Protein AF-A0AAU1T3Z2-F1 (afdb_monomer_lite)

Foldseek 3Di:
DPPCAVVSDPQEFPQADDDPVVVCVQVVADDFPPWAPKHKHADPAQDDPQWGIKIKTKDFLVSVVVRCDVVVLDDPPLPALPPPPWDWDQDFDPVVVVRTDDPRDRSRATWTWGWDWDAGPVRFIKIKIKIWDFDPVDPRGGGDRMIIMMITIGTPDDD

Secondary structure (DSSP, 8-state):
-----GGG-TTBPTT--S-HHHHHHHTT--PPTT-EEEEEEE-SS--TTSEEEEEEEEEEHHHHHHHHHHTTSS-TT---TTSSSSEEEE----GGGGT--TTPPP--SEEEEEEEEEE-TTS-EEEEEEEEEB-TT-TT-PBPSEEEEEEEEEE----

pLDDT: mean 83.16, std 12.56, range [39.84, 95.5]

Sequence (159 aa):
MDEGHSFGDARACEGSDVPLQQELDVVRLALPAGAESVHYVTHSTAAAGGVRLAVAFRSTSQAMQAYLRENKIVTEGQRNLNDGRFEVGDVGGAPSSLGLCGNVAQIQAPAVLIDKQRVGLDGQEEIVDIALQLNPADMAGSIRPTTSVLLTVTESSRS

Radius of gyration: 15.4 Å; chains: 1; bounding box: 32×49×38 Å

Structure (mmCIF, N/CA/C/O backbone):
data_AF-A0AAU1T3Z2-F1
#
_entry.id   AF-A0AAU1T3Z2-F1
#
loop_
_atom_site.group_PDB
_atom_site.id
_atom_site.type_symbol
_atom_site.label_atom_id
_atom_site.label_alt_id
_atom_site.label_comp_id
_atom_site.label_asym_id
_atom_site.label_entity_id
_atom_site.label_seq_id
_atom_site.pdbx_PDB_ins_code
_atom_site.Cartn_x
_atom_site.Cartn_y
_atom_site.Cartn_z
_atom_site.occupancy
_atom_site.B_iso_or_equiv
_atom_site.auth_seq_id
_atom_site.auth_comp_id
_atom_site.auth_asym_id
_atom_site.auth_atom_id
_atom_site.pdbx_PDB_model_num
ATOM 1 N N . MET A 1 1 ? 12.206 -30.063 -3.706 1.00 39.97 1 MET A N 1
ATOM 2 C CA . MET A 1 1 ? 11.378 -29.808 -2.517 1.00 39.97 1 MET A CA 1
ATOM 3 C C . MET A 1 1 ? 10.384 -28.772 -2.977 1.00 39.97 1 MET A C 1
ATOM 5 O O . MET A 1 1 ? 10.843 -27.726 -3.410 1.00 39.97 1 MET A O 1
ATOM 9 N N . ASP A 1 2 ? 9.098 -29.119 -3.045 1.00 43.84 2 ASP A N 1
ATOM 10 C CA . ASP A 1 2 ? 8.048 -28.114 -3.240 1.00 43.84 2 ASP A CA 1
ATOM 11 C C . ASP A 1 2 ? 8.202 -27.129 -2.088 1.00 43.84 2 ASP A C 1
ATOM 13 O O . ASP A 1 2 ? 8.081 -27.523 -0.925 1.00 43.84 2 ASP A O 1
ATOM 17 N N . GLU A 1 3 ? 8.596 -25.897 -2.390 1.00 50.00 3 GLU A N 1
ATOM 18 C CA . GLU A 1 3 ? 8.599 -24.837 -1.395 1.00 50.00 3 GLU A CA 1
ATOM 19 C C . GLU A 1 3 ? 7.146 -24.699 -0.951 1.00 50.00 3 GLU A C 1
ATOM 21 O O . GLU A 1 3 ? 6.272 -24.382 -1.756 1.00 50.00 3 GLU A O 1
ATOM 26 N N . GLY A 1 4 ? 6.876 -25.099 0.294 1.00 54.88 4 GLY A N 1
ATOM 27 C CA . GLY A 1 4 ? 5.552 -25.169 0.900 1.00 54.88 4 GLY A CA 1
ATOM 28 C C . GLY A 1 4 ? 4.955 -23.781 1.078 1.00 54.88 4 GLY A C 1
ATOM 29 O O . GLY A 1 4 ? 4.799 -23.308 2.198 1.00 54.88 4 GLY A O 1
ATOM 30 N N . HIS A 1 5 ? 4.658 -23.119 -0.033 1.00 60.16 5 HIS A N 1
ATOM 31 C CA . HIS A 1 5 ? 3.971 -21.850 -0.073 1.00 60.16 5 HIS A CA 1
ATOM 32 C C . HIS A 1 5 ? 2.563 -22.050 0.473 1.00 60.16 5 HIS A C 1
ATOM 34 O O . HIS A 1 5 ? 1.832 -22.943 0.021 1.00 60.16 5 HIS A O 1
ATOM 40 N N . SER A 1 6 ? 2.173 -21.217 1.438 1.00 72.56 6 SER A N 1
ATOM 41 C CA . SER A 1 6 ? 0.815 -21.240 1.969 1.00 72.56 6 SER A CA 1
ATOM 42 C C . SER A 1 6 ? -0.186 -21.143 0.816 1.00 72.56 6 SER A C 1
ATOM 44 O O . SER A 1 6 ? -0.043 -20.329 -0.097 1.00 72.56 6 SER A O 1
ATOM 46 N N . PHE A 1 7 ? -1.185 -22.027 0.834 1.00 83.56 7 PHE A N 1
ATOM 47 C CA . PHE A 1 7 ? -2.254 -22.095 -0.174 1.00 83.56 7 PHE A CA 1
ATOM 48 C C . PHE A 1 7 ? -1.786 -22.369 -1.618 1.00 83.56 7 PHE A C 1
ATOM 50 O O . PHE A 1 7 ? -2.572 -22.199 -2.547 1.00 83.56 7 PHE A O 1
ATOM 57 N N . GLY A 1 8 ? -0.533 -22.797 -1.829 1.00 83.38 8 GLY A N 1
ATOM 58 C CA . GLY A 1 8 ? 0.044 -22.966 -3.168 1.00 83.38 8 GLY A CA 1
ATOM 59 C C . GLY A 1 8 ? 0.302 -21.643 -3.900 1.00 83.38 8 GLY A C 1
ATOM 60 O O . GLY A 1 8 ? 0.455 -21.639 -5.121 1.00 83.38 8 GLY A O 1
ATOM 61 N N . ASP A 1 9 ? 0.335 -20.522 -3.175 1.00 89.56 9 ASP A N 1
ATOM 62 C CA . ASP A 1 9 ? 0.569 -19.189 -3.724 1.00 89.56 9 ASP A CA 1
ATOM 63 C C . ASP A 1 9 ? 1.996 -18.730 -3.417 1.00 89.56 9 ASP A C 1
ATOM 65 O O . ASP A 1 9 ? 2.309 -18.371 -2.286 1.00 89.56 9 ASP A O 1
ATOM 69 N N . ALA A 1 10 ? 2.859 -18.679 -4.435 1.00 88.69 10 ALA A N 1
ATOM 70 C CA . ALA A 1 10 ? 4.263 -18.276 -4.286 1.00 88.69 10 ALA A CA 1
ATOM 71 C C . ALA A 1 10 ? 4.461 -16.839 -3.757 1.00 88.69 10 ALA A C 1
ATOM 73 O O . ALA A 1 10 ? 5.567 -16.465 -3.370 1.00 88.69 10 ALA A O 1
ATOM 74 N N . ARG A 1 11 ? 3.400 -16.024 -3.745 1.00 93.25 11 ARG A N 1
ATOM 75 C CA . ARG A 1 11 ? 3.391 -14.668 -3.176 1.00 93.25 11 ARG A CA 1
ATOM 76 C C . ARG A 1 11 ? 3.169 -14.669 -1.660 1.00 93.25 11 ARG A C 1
ATOM 78 O O . ARG A 1 11 ? 3.456 -13.664 -1.010 1.00 93.25 11 ARG A O 1
ATOM 85 N N . ALA A 1 12 ? 2.626 -15.755 -1.109 1.00 93.81 12 ALA A N 1
ATOM 86 C CA . ALA A 1 12 ? 2.343 -15.885 0.311 1.00 93.81 12 ALA A CA 1
ATOM 87 C C . ALA A 1 12 ? 3.639 -16.090 1.095 1.00 93.81 12 ALA A C 1
ATOM 89 O O . ALA A 1 12 ? 4.441 -16.979 0.796 1.00 93.81 12 ALA A O 1
ATOM 90 N N . CYS A 1 13 ? 3.820 -15.277 2.125 1.00 92.44 13 CYS A N 1
ATOM 91 C CA . CYS A 1 13 ? 4.932 -15.390 3.046 1.00 92.44 13 CYS A CA 1
ATOM 92 C C . CYS A 1 13 ? 4.620 -16.377 4.170 1.00 92.44 13 CYS A C 1
ATOM 94 O O . CYS A 1 13 ? 3.456 -16.621 4.512 1.00 92.44 13 CYS A O 1
ATOM 96 N N . GLU A 1 14 ? 5.678 -16.961 4.733 1.00 88.44 14 GLU A N 1
ATOM 97 C CA . GLU A 1 14 ? 5.570 -17.870 5.872 1.00 88.44 14 GLU A CA 1
ATOM 98 C C . GLU A 1 14 ? 4.803 -17.198 7.021 1.00 88.44 14 GLU A C 1
ATOM 100 O O . GLU A 1 14 ? 5.024 -16.028 7.326 1.00 88.44 14 GLU A O 1
ATOM 105 N N . GLY A 1 15 ? 3.875 -17.935 7.635 1.00 86.62 15 GLY A N 1
ATOM 106 C CA . GLY A 1 15 ? 3.000 -17.414 8.690 1.00 86.62 15 GLY A CA 1
ATOM 107 C C . GLY A 1 15 ? 1.643 -16.892 8.209 1.00 86.62 15 GLY A C 1
ATOM 108 O O . GLY A 1 15 ? 0.803 -16.585 9.051 1.00 86.62 15 GLY A O 1
ATOM 109 N N . SER A 1 16 ? 1.393 -16.850 6.894 1.00 91.50 16 SER A N 1
ATOM 110 C CA . SER A 1 16 ? 0.053 -16.571 6.354 1.00 91.50 16 SER A CA 1
ATOM 111 C C . SER A 1 16 ? -0.920 -17.704 6.697 1.00 91.50 16 SER A C 1
ATOM 113 O O . SER A 1 16 ? -0.641 -18.861 6.365 1.00 91.50 16 SER A O 1
ATOM 115 N N . ASP A 1 17 ? -2.064 -17.385 7.306 1.00 91.44 17 ASP A N 1
ATOM 116 C CA . ASP A 1 17 ? -3.063 -18.368 7.769 1.00 91.44 17 ASP A CA 1
ATOM 117 C C . ASP A 1 17 ? -4.379 -18.373 6.956 1.00 91.44 17 ASP A C 1
ATOM 119 O O . ASP A 1 17 ? -5.123 -19.356 7.003 1.00 91.44 17 ASP A O 1
ATOM 123 N N . VAL A 1 18 ? -4.611 -17.350 6.121 1.00 91.50 18 VAL A N 1
ATOM 124 C CA . VAL A 1 18 ? -5.726 -17.264 5.159 1.00 91.50 18 VAL A CA 1
ATOM 125 C C . VAL A 1 18 ? -5.276 -16.749 3.783 1.00 91.50 18 VAL A C 1
ATOM 127 O O . VAL A 1 18 ? -4.298 -16.008 3.697 1.00 91.50 18 VAL A O 1
ATOM 130 N N . PRO A 1 19 ? -5.970 -17.080 2.678 1.00 93.62 19 PRO A N 1
ATOM 131 C CA . PRO A 1 19 ? -5.631 -16.562 1.350 1.00 93.62 19 PRO A CA 1
ATOM 132 C C . PRO A 1 19 ? -5.743 -15.033 1.246 1.00 93.62 19 PRO A C 1
ATOM 134 O O . PRO A 1 19 ? -6.684 -14.442 1.774 1.00 93.62 19 PRO A O 1
ATOM 137 N N . LEU A 1 20 ? -4.862 -14.397 0.460 1.00 93.69 20 LEU A N 1
ATOM 138 C CA . LEU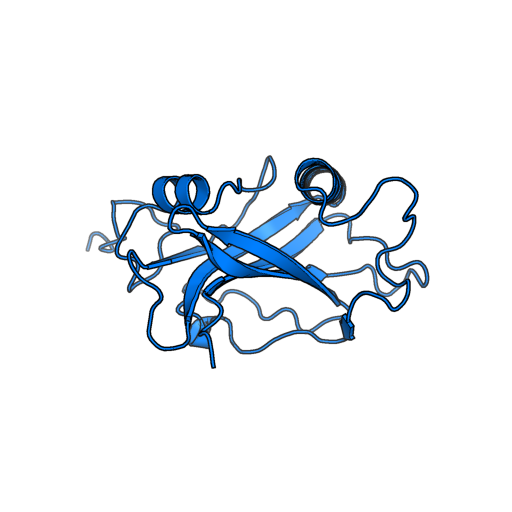 A 1 20 ? -4.865 -12.937 0.266 1.00 93.69 20 LEU A CA 1
ATOM 139 C C . LEU A 1 20 ? -6.230 -12.372 -0.144 1.00 93.69 20 LEU A C 1
ATOM 141 O O . LEU A 1 20 ? -6.665 -11.368 0.409 1.00 93.69 20 LEU A O 1
ATOM 145 N N . GLN A 1 21 ? -6.901 -13.000 -1.117 1.00 93.88 21 GLN A N 1
ATOM 146 C CA . GLN A 1 21 ? -8.177 -12.486 -1.622 1.00 93.88 21 GLN A CA 1
ATOM 147 C C . GLN A 1 21 ? -9.255 -12.481 -0.538 1.00 93.88 21 GLN A C 1
ATOM 149 O O . GLN A 1 21 ? -10.002 -11.515 -0.440 1.00 93.88 21 GLN A O 1
ATOM 154 N N . GLN A 1 22 ? -9.298 -13.527 0.292 1.00 92.12 22 GLN A N 1
ATOM 155 C CA . GLN A 1 22 ? -10.247 -13.599 1.396 1.00 92.12 22 GLN A CA 1
ATOM 156 C C . GLN A 1 22 ? -10.061 -12.403 2.327 1.00 92.12 22 GLN A C 1
ATOM 158 O O . GLN A 1 22 ? -11.047 -11.787 2.723 1.00 92.12 22 GLN A O 1
ATOM 163 N N . GLU A 1 23 ? -8.811 -12.044 2.632 1.00 91.12 23 GLU A N 1
ATOM 164 C CA . GLU A 1 23 ? -8.579 -10.955 3.567 1.00 91.12 23 GLU A CA 1
ATOM 165 C C . GLU A 1 23 ? -8.766 -9.572 2.960 1.00 91.12 23 GLU A C 1
ATOM 167 O O . GLU A 1 23 ? -9.346 -8.697 3.596 1.00 91.12 23 GLU A O 1
ATOM 172 N N . LEU A 1 24 ? -8.399 -9.393 1.692 1.00 91.81 24 LEU A N 1
ATOM 173 C CA . LEU A 1 24 ? -8.754 -8.200 0.926 1.00 91.81 24 LEU A CA 1
ATOM 174 C C . LEU A 1 24 ? -10.275 -7.976 0.877 1.00 91.81 24 LEU A C 1
ATOM 176 O O . LEU A 1 24 ? -10.721 -6.839 1.036 1.00 91.81 24 LEU A O 1
ATOM 180 N N . ASP A 1 25 ? -11.074 -9.037 0.736 1.00 90.25 25 ASP A N 1
ATOM 181 C CA . ASP A 1 25 ? -12.538 -8.948 0.748 1.00 90.25 25 ASP A CA 1
ATOM 182 C C . ASP A 1 25 ? -13.072 -8.517 2.126 1.00 90.25 25 ASP A C 1
ATOM 184 O O . ASP A 1 25 ? -13.931 -7.630 2.210 1.00 90.25 25 ASP A O 1
ATOM 188 N N . VAL A 1 26 ? -12.538 -9.087 3.215 1.00 86.44 26 VAL A N 1
ATOM 189 C CA . VAL A 1 26 ? -12.886 -8.702 4.597 1.00 86.44 26 VAL A CA 1
ATOM 190 C C . VAL A 1 26 ? -12.551 -7.239 4.839 1.00 86.44 26 VAL A C 1
ATOM 192 O O . VAL A 1 26 ? -13.415 -6.442 5.226 1.00 86.44 26 VAL A O 1
ATOM 195 N N . VAL A 1 27 ? -11.319 -6.854 4.510 1.00 85.12 27 VAL A N 1
ATOM 196 C CA . VAL A 1 27 ? -10.876 -5.473 4.599 1.00 85.12 27 VAL A CA 1
ATOM 197 C C . VAL A 1 27 ? -11.328 -4.662 3.392 1.00 85.12 27 VAL A C 1
ATOM 199 O O . VAL A 1 27 ? -10.797 -3.589 3.195 1.00 85.12 27 VAL A O 1
ATOM 202 N N . ARG A 1 28 ? -12.342 -5.053 2.607 1.00 88.56 28 ARG A N 1
ATOM 203 C CA . ARG A 1 28 ? -12.930 -4.266 1.494 1.00 88.56 28 ARG A CA 1
ATOM 204 C C . ARG A 1 28 ? -11.911 -3.444 0.686 1.00 88.56 28 ARG A C 1
ATOM 206 O O . ARG A 1 28 ? -12.135 -2.261 0.424 1.00 88.56 28 ARG A O 1
ATOM 213 N N . LEU A 1 29 ? -10.768 -4.041 0.384 1.00 89.38 29 LEU A N 1
ATOM 214 C CA . LEU A 1 29 ? -9.687 -3.460 -0.399 1.00 89.38 29 LEU A CA 1
ATOM 215 C C . LEU A 1 29 ? -9.404 -4.396 -1.569 1.00 89.38 29 LEU A C 1
ATOM 217 O O . LEU A 1 29 ? -9.772 -5.563 -1.571 1.00 89.38 29 LEU A O 1
ATOM 221 N N . ALA A 1 30 ? -8.740 -3.869 -2.582 1.00 93.12 30 ALA A N 1
ATOM 222 C CA . ALA A 1 30 ? -8.227 -4.656 -3.690 1.00 93.12 30 ALA A CA 1
ATOM 223 C C . ALA A 1 30 ? -6.751 -4.322 -3.875 1.00 93.12 30 ALA A C 1
ATOM 225 O O . ALA A 1 30 ? -6.285 -3.282 -3.415 1.00 93.12 30 ALA A O 1
ATOM 226 N N . LEU A 1 31 ? -6.008 -5.167 -4.584 1.00 94.00 31 LEU A N 1
ATOM 227 C CA . LEU A 1 31 ? -4.728 -4.705 -5.105 1.00 94.00 31 LEU A CA 1
ATOM 228 C C . LEU A 1 31 ? -4.963 -3.758 -6.289 1.00 94.00 31 LEU A C 1
ATOM 230 O O . LEU A 1 31 ? -5.897 -3.968 -7.068 1.00 94.00 31 LEU A O 1
ATOM 234 N N . PRO A 1 32 ? -4.109 -2.739 -6.468 1.00 93.50 32 PRO A N 1
ATOM 235 C CA . PRO A 1 32 ? -4.113 -1.922 -7.673 1.00 93.50 32 PRO A CA 1
ATOM 236 C C . PRO A 1 32 ? -3.971 -2.793 -8.924 1.00 93.50 32 PRO A C 1
ATOM 238 O O . PRO A 1 32 ? -3.235 -3.785 -8.930 1.00 93.50 32 PRO A O 1
ATOM 241 N N . ALA A 1 33 ? -4.644 -2.402 -10.006 1.00 91.06 33 ALA A N 1
ATOM 242 C CA . ALA A 1 33 ? -4.553 -3.116 -11.273 1.00 91.06 33 ALA A CA 1
ATOM 243 C C . ALA A 1 33 ? -3.093 -3.207 -11.752 1.00 91.06 33 ALA A C 1
ATOM 245 O O . ALA A 1 33 ? -2.393 -2.197 -11.838 1.00 91.06 33 ALA A O 1
ATOM 246 N N . GLY A 1 34 ? -2.645 -4.424 -12.075 1.00 92.50 34 GLY A N 1
ATOM 247 C CA . GLY A 1 34 ? -1.275 -4.671 -12.526 1.00 92.50 34 GLY A CA 1
ATOM 248 C C . GLY A 1 34 ? -0.219 -4.616 -11.418 1.00 92.50 34 GLY A C 1
ATOM 249 O O . GLY A 1 34 ? 0.937 -4.346 -11.722 1.00 92.50 34 GLY A O 1
ATOM 250 N N . ALA A 1 35 ? -0.589 -4.840 -10.151 1.00 94.69 35 ALA A N 1
ATOM 251 C CA . ALA A 1 35 ? 0.386 -5.006 -9.076 1.00 94.69 35 ALA A CA 1
ATOM 252 C C . ALA A 1 35 ? 1.348 -6.175 -9.372 1.00 94.69 35 ALA A C 1
ATOM 254 O O . ALA A 1 35 ? 0.928 -7.303 -9.637 1.00 94.69 35 ALA A O 1
ATOM 255 N N . GLU A 1 36 ? 2.646 -5.895 -9.302 1.00 94.62 36 GLU A N 1
ATOM 256 C CA . GLU A 1 36 ? 3.740 -6.834 -9.563 1.00 94.62 36 GLU A CA 1
ATOM 257 C C . GLU A 1 36 ? 4.535 -7.111 -8.287 1.00 94.62 36 GLU A C 1
ATOM 259 O O . GLU A 1 36 ? 4.454 -6.351 -7.322 1.00 94.62 36 GLU A O 1
ATOM 264 N N . SER A 1 37 ? 5.358 -8.168 -8.299 1.00 93.19 37 SER A N 1
ATOM 265 C CA . SER A 1 37 ? 6.263 -8.504 -7.183 1.00 93.19 37 SER A CA 1
ATOM 266 C C . SER A 1 37 ? 5.542 -8.511 -5.832 1.00 93.19 37 SER A C 1
ATOM 268 O O . SER A 1 37 ? 6.025 -7.947 -4.854 1.00 93.19 37 SER A O 1
ATOM 270 N N . VAL A 1 38 ? 4.336 -9.081 -5.821 1.00 94.62 38 VAL A N 1
ATOM 271 C CA . VAL A 1 38 ? 3.467 -9.097 -4.649 1.00 94.62 38 VAL A CA 1
ATOM 272 C C . VAL A 1 38 ? 4.013 -10.106 -3.646 1.00 94.62 38 VAL A C 1
ATOM 274 O O . VAL A 1 38 ? 4.174 -11.277 -3.980 1.00 94.62 38 VAL A O 1
ATOM 277 N N . HIS A 1 39 ? 4.232 -9.645 -2.423 1.00 95.50 39 HIS A N 1
ATOM 278 C CA . HIS A 1 39 ? 4.520 -10.464 -1.254 1.00 95.50 39 HIS A CA 1
ATOM 279 C C . HIS A 1 39 ? 3.547 -10.074 -0.154 1.00 95.50 39 HIS A C 1
ATOM 281 O O . HIS A 1 39 ? 3.363 -8.882 0.102 1.00 95.50 39 HIS A O 1
ATOM 287 N N . TYR A 1 40 ? 2.914 -11.055 0.479 1.00 95.00 40 TYR A N 1
ATOM 288 C CA . TYR A 1 40 ? 1.927 -10.779 1.514 1.00 95.00 40 TYR A CA 1
ATOM 289 C C . TYR A 1 40 ? 2.036 -11.717 2.698 1.00 95.00 40 TYR A C 1
ATOM 291 O O . TYR A 1 40 ? 2.484 -12.854 2.577 1.00 95.00 40 TYR A O 1
ATOM 299 N N . VAL A 1 41 ? 1.535 -11.228 3.820 1.00 93.62 41 VAL A N 1
ATOM 300 C CA . VAL A 1 41 ? 1.208 -12.021 4.996 1.00 93.62 41 VAL A CA 1
ATOM 301 C C . VAL A 1 41 ? -0.166 -11.602 5.504 1.00 93.62 41 VAL A C 1
ATOM 303 O O . VAL A 1 41 ? -0.536 -10.424 5.462 1.00 93.62 41 VAL A O 1
ATOM 306 N N . THR A 1 42 ? -0.947 -12.594 5.902 1.00 93.69 42 THR A N 1
ATOM 307 C CA . THR A 1 42 ? -2.358 -12.479 6.275 1.00 93.69 42 THR A CA 1
ATOM 308 C C . THR A 1 42 ? -2.622 -13.254 7.550 1.00 93.69 42 THR A C 1
ATOM 310 O O . THR A 1 42 ? -2.070 -14.341 7.743 1.00 93.69 42 THR A O 1
ATOM 313 N N . HIS A 1 43 ? -3.488 -12.693 8.390 1.00 89.62 43 HIS A N 1
ATOM 314 C CA . HIS A 1 43 ? -3.861 -13.267 9.673 1.00 89.62 43 HIS A CA 1
ATOM 315 C C . HIS A 1 43 ? -5.382 -13.237 9.862 1.00 89.62 43 HIS A C 1
ATOM 317 O O . HIS A 1 43 ? -5.991 -12.175 9.839 1.00 89.62 43 HIS A O 1
ATOM 323 N N . SER A 1 44 ? -5.989 -14.401 10.093 1.00 81.94 44 SER A N 1
ATOM 324 C CA . SER A 1 44 ? -7.429 -14.606 10.319 1.00 81.94 44 SER A CA 1
ATOM 325 C C . SER A 1 44 ? -7.991 -13.781 11.480 1.00 81.94 44 SER A C 1
ATOM 327 O O . SER A 1 44 ? -9.165 -13.407 11.486 1.00 81.94 44 SER A O 1
ATOM 329 N N . THR A 1 45 ? -7.132 -13.496 12.453 1.00 73.88 45 THR A N 1
ATOM 330 C CA . THR A 1 45 ? -7.306 -12.543 13.550 1.00 73.88 45 THR A CA 1
ATOM 331 C C . THR A 1 45 ? -6.048 -11.694 13.614 1.00 73.88 45 THR A C 1
ATOM 333 O O . THR A 1 45 ? -4.977 -12.249 13.362 1.00 73.88 45 THR A O 1
ATOM 336 N N . ALA A 1 46 ? -6.130 -10.414 13.995 1.00 69.75 46 ALA A N 1
ATOM 337 C CA . ALA A 1 46 ? -4.940 -9.573 14.123 1.00 69.75 46 ALA A CA 1
ATOM 338 C C . ALA A 1 46 ? -3.802 -10.304 14.858 1.00 69.75 46 ALA A C 1
ATOM 340 O O . ALA A 1 46 ? -3.962 -10.771 15.991 1.00 69.75 46 ALA A O 1
ATOM 341 N N . ALA A 1 47 ? -2.659 -10.445 14.184 1.00 63.50 47 ALA A N 1
ATOM 342 C CA . ALA A 1 47 ? -1.505 -11.124 14.751 1.00 63.50 47 ALA A CA 1
ATOM 343 C C . ALA A 1 47 ? -0.899 -10.313 15.900 1.00 63.50 47 ALA A C 1
ATOM 345 O O . ALA A 1 47 ? -1.290 -9.178 16.186 1.00 63.50 47 ALA A O 1
ATOM 346 N N . ALA A 1 48 ? 0.097 -10.899 16.567 1.00 51.78 48 ALA A N 1
ATOM 347 C CA . ALA A 1 48 ? 0.872 -10.205 17.586 1.00 51.78 48 ALA A CA 1
ATOM 348 C C . ALA A 1 48 ? 1.428 -8.881 17.018 1.00 51.78 48 ALA A C 1
ATOM 350 O O . ALA A 1 48 ? 2.285 -8.890 16.141 1.00 51.78 48 ALA A O 1
ATOM 351 N N . GLY A 1 49 ? 0.913 -7.750 17.512 1.00 61.75 49 GLY A N 1
ATOM 352 C CA . GLY A 1 49 ? 1.220 -6.407 17.001 1.00 61.75 49 GLY A CA 1
ATOM 353 C C . GLY A 1 49 ? 0.049 -5.684 16.323 1.00 61.75 49 GLY A C 1
ATOM 354 O O . GLY A 1 49 ? 0.208 -4.528 15.953 1.00 61.75 49 GLY A O 1
ATOM 355 N N . GLY A 1 50 ? -1.117 -6.326 16.182 1.00 80.44 50 GLY A N 1
ATOM 356 C CA . GLY A 1 50 ? -2.332 -5.720 15.623 1.00 80.44 50 GLY A CA 1
ATOM 357 C C . GLY A 1 50 ? -2.445 -5.823 14.100 1.00 80.44 50 GLY A C 1
ATOM 358 O O . GLY A 1 50 ? -3.493 -5.503 13.549 1.00 80.44 50 GLY A O 1
ATOM 359 N N . VAL A 1 51 ? -1.394 -6.277 13.408 1.00 86.62 51 VAL A N 1
ATOM 360 C CA . VAL A 1 51 ? -1.370 -6.379 11.943 1.00 86.62 51 VAL A CA 1
ATOM 361 C C . VAL A 1 51 ? -2.206 -7.570 11.489 1.00 86.62 51 VAL A C 1
ATOM 363 O O . VAL A 1 51 ? -1.972 -8.712 11.884 1.00 86.62 51 VAL A O 1
ATOM 366 N N . ARG A 1 52 ? -3.182 -7.287 10.636 1.00 89.69 52 ARG A N 1
ATOM 367 C CA . ARG A 1 52 ? -4.106 -8.257 10.044 1.00 89.69 52 ARG A CA 1
ATOM 368 C C . ARG A 1 52 ? -3.702 -8.623 8.615 1.00 89.69 52 ARG A C 1
ATOM 370 O O . ARG A 1 52 ? -3.780 -9.777 8.200 1.00 89.69 52 ARG A O 1
ATOM 377 N N . LEU A 1 53 ? -3.210 -7.632 7.878 1.00 93.38 53 LEU A N 1
ATOM 378 C CA . LEU A 1 53 ? -2.743 -7.764 6.505 1.00 93.38 53 LEU A CA 1
ATOM 379 C C . LEU A 1 53 ? -1.510 -6.882 6.318 1.00 93.38 53 LEU A C 1
ATOM 381 O O . LEU A 1 53 ? -1.560 -5.695 6.629 1.00 93.38 53 LEU A O 1
ATOM 385 N N . ALA A 1 54 ? -0.443 -7.427 5.741 1.00 94.38 54 ALA A N 1
ATOM 386 C CA . ALA A 1 54 ? 0.619 -6.624 5.148 1.00 94.38 54 ALA A CA 1
ATOM 387 C C . ALA A 1 54 ? 0.898 -7.121 3.730 1.00 94.38 54 ALA A C 1
ATOM 389 O O . ALA A 1 54 ? 1.038 -8.322 3.494 1.00 94.38 54 ALA A O 1
ATOM 390 N N . VAL A 1 55 ? 0.979 -6.193 2.778 1.00 95.38 55 VAL A N 1
ATOM 391 C CA . VAL A 1 55 ? 1.285 -6.486 1.377 1.00 95.38 55 VAL A CA 1
ATOM 392 C C . VAL A 1 55 ? 2.318 -5.501 0.863 1.00 95.38 55 VAL A C 1
ATOM 394 O O . VAL A 1 55 ? 2.098 -4.291 0.873 1.00 95.38 55 VAL A O 1
ATOM 397 N N . ALA A 1 56 ? 3.419 -6.029 0.342 1.00 95.19 56 ALA A N 1
ATOM 398 C CA . ALA A 1 56 ? 4.368 -5.266 -0.448 1.00 95.19 56 ALA A CA 1
ATOM 399 C C . ALA A 1 56 ? 4.216 -5.605 -1.928 1.00 95.19 56 ALA A C 1
ATOM 401 O O . ALA A 1 56 ? 4.081 -6.772 -2.295 1.00 95.19 56 ALA A O 1
ATOM 402 N N . PHE A 1 57 ? 4.233 -4.587 -2.781 1.00 95.31 57 PHE A N 1
ATOM 403 C CA . PHE A 1 57 ? 4.111 -4.763 -4.225 1.00 95.31 57 PHE A CA 1
ATOM 404 C C . PHE A 1 57 ? 4.710 -3.579 -4.990 1.00 95.31 57 PHE A C 1
ATOM 406 O O . PHE A 1 57 ? 4.982 -2.511 -4.436 1.00 95.31 57 PHE A O 1
ATOM 413 N N . ARG A 1 58 ? 4.905 -3.759 -6.297 1.00 94.75 58 ARG A N 1
ATOM 414 C CA . ARG A 1 58 ? 5.241 -2.688 -7.241 1.00 94.75 58 ARG A CA 1
ATOM 415 C C . ARG A 1 58 ? 4.025 -2.327 -8.074 1.00 94.75 58 ARG A C 1
ATOM 417 O O . ARG A 1 58 ? 3.244 -3.195 -8.451 1.00 94.75 58 ARG A O 1
ATOM 424 N N . SER A 1 59 ? 3.873 -1.042 -8.373 1.00 95.25 59 SER A N 1
ATOM 425 C CA . SER A 1 59 ? 2.762 -0.544 -9.185 1.00 95.25 59 SER A CA 1
ATOM 426 C C . SER A 1 59 ? 3.169 0.678 -10.006 1.00 95.25 59 SER A C 1
ATOM 428 O O . SER A 1 59 ? 4.199 1.309 -9.753 1.00 95.25 59 SER A O 1
ATOM 430 N N . THR A 1 60 ? 2.363 1.014 -11.011 1.00 94.06 60 THR A N 1
ATOM 431 C CA . THR A 1 60 ? 2.549 2.231 -11.812 1.00 94.06 60 THR A CA 1
ATOM 432 C C . THR A 1 60 ? 1.924 3.439 -11.119 1.00 94.06 60 THR A C 1
ATOM 434 O O . THR A 1 60 ? 0.956 3.305 -10.365 1.00 94.06 60 THR A O 1
ATOM 437 N N . SER A 1 61 ? 2.422 4.646 -11.404 1.00 90.81 61 SER A N 1
ATOM 438 C CA . SER A 1 61 ? 1.814 5.879 -10.877 1.00 90.81 61 SER A CA 1
ATOM 439 C C . SER A 1 61 ? 0.331 5.997 -11.242 1.00 90.81 61 SER A C 1
ATOM 441 O O . SER A 1 61 ? -0.478 6.367 -10.395 1.00 90.81 61 SER A O 1
ATOM 443 N N . GLN A 1 62 ? -0.043 5.637 -12.474 1.00 91.19 62 GLN A N 1
ATOM 444 C CA . GLN A 1 62 ? -1.428 5.681 -12.945 1.00 91.19 62 GLN A CA 1
ATOM 445 C C . GLN A 1 62 ? -2.331 4.727 -12.152 1.00 91.19 62 GLN A C 1
ATOM 447 O O . GLN A 1 62 ? -3.391 5.146 -11.683 1.00 91.19 62 GLN A O 1
ATOM 452 N N . ALA A 1 63 ? -1.910 3.470 -11.978 1.00 94.06 63 ALA A N 1
ATOM 453 C CA . ALA A 1 63 ? -2.679 2.476 -11.234 1.00 94.06 63 ALA A CA 1
ATOM 454 C C . ALA A 1 63 ? -2.808 2.861 -9.753 1.00 94.06 63 ALA A C 1
ATOM 456 O O . ALA A 1 63 ? -3.897 2.771 -9.190 1.00 94.06 63 ALA A O 1
ATOM 457 N N . MET A 1 64 ? -1.738 3.383 -9.141 1.00 92.50 64 MET A N 1
ATOM 458 C CA . MET A 1 64 ? -1.803 3.874 -7.762 1.00 92.50 64 MET A CA 1
ATOM 459 C C . MET A 1 64 ? -2.709 5.089 -7.603 1.00 92.50 64 MET A C 1
ATOM 461 O O . MET A 1 64 ? -3.489 5.145 -6.659 1.00 92.50 64 MET A O 1
ATOM 465 N N . GLN A 1 65 ? -2.671 6.052 -8.523 1.00 89.62 65 GLN A N 1
ATOM 466 C CA . GLN A 1 65 ? -3.575 7.202 -8.464 1.00 89.62 65 GLN A CA 1
ATOM 467 C C . GLN A 1 65 ? -5.045 6.808 -8.638 1.00 89.62 65 GLN A C 1
ATOM 469 O O . GLN A 1 65 ? -5.920 7.450 -8.056 1.00 89.62 65 GLN A O 1
ATOM 474 N N . ALA A 1 66 ? -5.343 5.805 -9.468 1.00 90.38 66 ALA A N 1
ATOM 475 C CA . ALA A 1 66 ? -6.693 5.255 -9.575 1.00 90.38 66 ALA A CA 1
ATOM 476 C C . ALA A 1 66 ? -7.106 4.596 -8.251 1.00 90.38 66 ALA A C 1
ATOM 478 O O . ALA A 1 66 ? -8.102 5.005 -7.658 1.00 90.38 66 ALA A O 1
ATOM 479 N N . TYR A 1 67 ? -6.262 3.706 -7.725 1.00 92.31 67 TYR A N 1
ATOM 480 C CA . TYR A 1 67 ? -6.485 3.010 -6.459 1.00 92.31 67 TYR A CA 1
ATOM 481 C C . TYR A 1 67 ? -6.755 3.963 -5.285 1.00 92.31 67 TYR A C 1
ATOM 483 O O . TYR A 1 67 ? -7.731 3.791 -4.553 1.00 92.31 67 TYR A O 1
ATOM 491 N N . LEU A 1 68 ? -5.929 5.001 -5.119 1.00 89.00 68 LEU A N 1
ATOM 492 C CA . LEU A 1 68 ? -6.084 5.988 -4.046 1.00 89.00 68 LEU A CA 1
ATO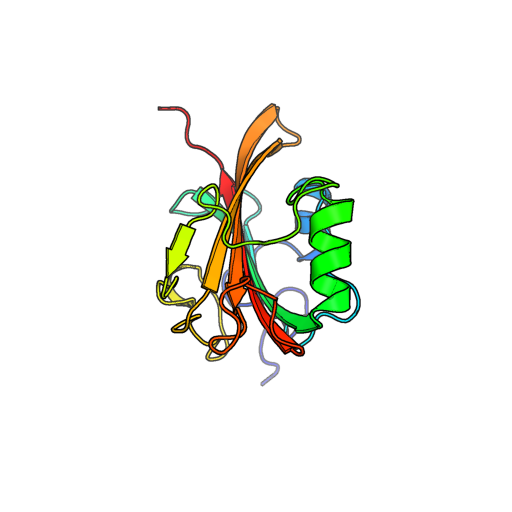M 493 C C . LEU A 1 68 ? -7.413 6.755 -4.143 1.00 89.00 68 LEU A C 1
ATOM 495 O O . LEU A 1 68 ? -8.034 7.037 -3.117 1.00 89.00 68 LEU A O 1
ATOM 499 N N . ARG A 1 69 ? -7.865 7.077 -5.362 1.00 86.81 69 ARG A N 1
ATOM 500 C CA . ARG A 1 69 ? -9.132 7.786 -5.603 1.00 86.81 69 ARG A CA 1
ATOM 501 C C . ARG A 1 69 ? -10.345 6.889 -5.396 1.00 86.81 69 ARG A C 1
ATOM 503 O O . ARG A 1 69 ? -11.271 7.281 -4.692 1.00 86.81 69 ARG A O 1
ATOM 510 N N . GLU A 1 70 ? -10.329 5.686 -5.962 1.00 89.00 70 GLU A N 1
ATOM 511 C CA . GLU A 1 70 ? -11.406 4.693 -5.828 1.00 89.00 70 GLU A CA 1
ATOM 512 C C . GLU A 1 70 ? -11.665 4.351 -4.360 1.00 89.00 70 GLU A C 1
ATOM 514 O O . GLU A 1 70 ? -12.810 4.272 -3.915 1.00 89.00 70 GLU A O 1
ATOM 519 N N . ASN A 1 71 ? -10.591 4.260 -3.577 1.00 86.56 71 ASN A N 1
ATOM 520 C CA . ASN A 1 71 ? -10.668 4.003 -2.148 1.00 86.56 71 ASN A CA 1
ATOM 521 C C . ASN A 1 71 ? -10.855 5.273 -1.311 1.00 86.56 71 ASN A C 1
ATOM 523 O O .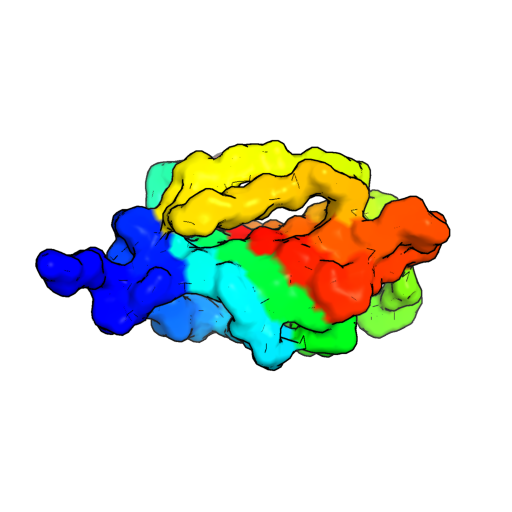 ASN A 1 71 ? -10.842 5.179 -0.086 1.00 86.56 71 ASN A O 1
ATOM 527 N N . LYS A 1 72 ? -11.049 6.454 -1.912 1.00 84.06 72 LYS A N 1
ATOM 528 C CA . LYS A 1 72 ? -11.228 7.738 -1.204 1.00 84.06 72 LYS A CA 1
ATOM 529 C C . LYS A 1 72 ? -10.129 8.016 -0.167 1.00 84.06 72 LYS A C 1
ATOM 531 O O . LYS A 1 72 ? -10.398 8.599 0.879 1.00 84.06 72 LYS A O 1
ATOM 536 N N . ILE A 1 73 ? -8.916 7.541 -0.437 1.00 81.12 73 ILE A N 1
ATOM 537 C CA . ILE A 1 73 ? -7.730 7.772 0.394 1.00 81.12 73 ILE A CA 1
ATOM 538 C C . ILE A 1 73 ? -7.216 9.194 0.140 1.00 81.12 73 ILE A C 1
ATOM 540 O O . ILE A 1 73 ? -6.923 9.941 1.066 1.00 81.12 73 ILE A O 1
ATOM 544 N N . VAL A 1 74 ? -7.203 9.597 -1.131 1.00 76.25 74 VAL A N 1
ATOM 545 C CA . VAL A 1 74 ? -6.927 10.968 -1.571 1.00 76.25 74 VAL A CA 1
ATOM 546 C C . VAL A 1 74 ? -8.220 11.516 -2.168 1.00 76.25 74 VAL A C 1
ATOM 548 O O . VAL A 1 74 ? -8.822 10.870 -3.029 1.00 76.25 74 VAL A O 1
ATOM 551 N N . THR A 1 75 ? -8.692 12.679 -1.707 1.00 59.12 75 THR A N 1
ATOM 552 C CA . THR A 1 75 ? -9.958 13.242 -2.208 1.00 59.12 75 THR A CA 1
ATOM 553 C C . THR A 1 75 ? -9.772 13.951 -3.546 1.00 59.12 75 THR A C 1
ATOM 555 O O . THR A 1 75 ? -8.708 14.494 -3.848 1.00 59.12 75 THR A O 1
ATOM 558 N N . GLU A 1 76 ? -10.832 14.003 -4.352 1.00 52.84 76 GLU A N 1
ATOM 559 C CA . GLU A 1 76 ? -10.860 14.860 -5.537 1.00 52.84 76 GLU A CA 1
ATOM 560 C C . GLU A 1 76 ? -10.552 16.315 -5.143 1.00 52.84 76 GLU A C 1
ATOM 562 O O . GLU A 1 76 ? -11.030 16.818 -4.126 1.00 52.84 76 GLU A O 1
ATOM 567 N N . GLY A 1 77 ? -9.690 16.978 -5.918 1.00 53.34 77 GLY A N 1
ATOM 568 C CA . GLY A 1 77 ? -9.211 18.336 -5.635 1.00 53.34 77 GLY A CA 1
ATOM 569 C C . GLY A 1 77 ? -7.878 18.408 -4.884 1.00 53.34 77 GLY A C 1
ATOM 570 O O . GLY A 1 77 ? -7.234 19.457 -4.927 1.00 53.34 77 GLY A O 1
ATOM 571 N N . GLN A 1 78 ? -7.406 17.312 -4.280 1.00 61.69 78 GLN A N 1
ATOM 572 C CA . GLN A 1 78 ? -6.030 17.231 -3.786 1.00 61.69 78 GLN A CA 1
ATOM 573 C C . GLN A 1 78 ? -5.112 16.965 -4.974 1.00 61.69 78 GLN A C 1
ATOM 575 O O . GLN A 1 78 ? -5.240 15.951 -5.659 1.00 61.69 78 GLN A O 1
ATOM 580 N N . ARG A 1 79 ? -4.229 17.917 -5.272 1.00 55.97 79 ARG A N 1
ATOM 581 C CA . ARG A 1 79 ? -3.316 17.793 -6.415 1.00 55.97 79 ARG A CA 1
ATOM 582 C C . ARG A 1 79 ? -2.017 17.086 -6.044 1.00 55.97 79 ARG A C 1
ATOM 584 O O . ARG A 1 79 ? -1.401 16.500 -6.927 1.00 55.97 79 ARG A O 1
ATOM 591 N N . ASN A 1 80 ? -1.637 17.118 -4.765 1.00 66.50 80 ASN A N 1
ATOM 592 C CA . ASN A 1 80 ? -0.302 16.746 -4.325 1.00 66.50 80 ASN A CA 1
ATOM 593 C C . ASN A 1 80 ? -0.344 15.898 -3.047 1.00 66.50 80 ASN A C 1
ATOM 595 O O . ASN A 1 80 ? -1.029 16.252 -2.094 1.00 66.50 80 ASN A O 1
ATOM 599 N N . LEU A 1 81 ? 0.448 14.827 -3.002 1.00 76.62 81 LEU A N 1
ATOM 600 C CA . LEU A 1 81 ? 0.604 13.966 -1.819 1.00 76.62 81 LEU A CA 1
ATOM 601 C C . LEU A 1 81 ? 1.524 14.576 -0.744 1.00 76.62 81 LEU A C 1
ATOM 603 O O . LEU A 1 81 ? 1.827 13.934 0.251 1.00 76.62 81 LEU A O 1
ATOM 607 N N . ASN A 1 82 ? 2.002 15.803 -0.942 1.00 70.00 82 ASN A N 1
ATOM 608 C CA . ASN A 1 82 ? 2.948 16.485 -0.060 1.00 70.00 82 ASN A CA 1
ATOM 609 C C . ASN A 1 82 ? 2.306 17.613 0.765 1.00 70.00 82 ASN A C 1
ATOM 611 O O . ASN A 1 82 ? 3.015 18.435 1.339 1.00 70.00 82 ASN A O 1
ATOM 615 N N . ASP A 1 83 ? 0.980 17.718 0.780 1.00 66.38 83 ASP A N 1
ATOM 616 C CA . ASP A 1 83 ? 0.264 18.884 1.309 1.00 66.38 83 ASP A CA 1
ATOM 617 C C . ASP A 1 83 ? 0.158 18.928 2.846 1.00 66.38 83 ASP A C 1
ATOM 619 O O . ASP A 1 83 ? -0.732 19.564 3.409 1.00 66.38 83 ASP A O 1
ATOM 623 N N . GLY A 1 84 ? 1.107 18.289 3.535 1.00 66.94 84 GLY A N 1
ATOM 624 C CA . GLY A 1 84 ? 1.294 18.337 4.986 1.00 66.94 84 GLY A CA 1
ATOM 625 C C . GLY A 1 84 ? 0.296 17.510 5.796 1.00 66.94 84 GLY A C 1
ATOM 626 O O . GLY A 1 84 ? 0.552 17.260 6.968 1.00 66.94 84 GLY A O 1
ATOM 627 N N . ARG A 1 85 ? -0.812 17.051 5.197 1.00 75.94 85 ARG A N 1
ATOM 628 C CA . ARG A 1 85 ? -1.731 16.094 5.839 1.00 75.94 85 ARG A CA 1
ATOM 629 C C . ARG A 1 85 ? -1.173 14.666 5.867 1.00 75.94 85 ARG 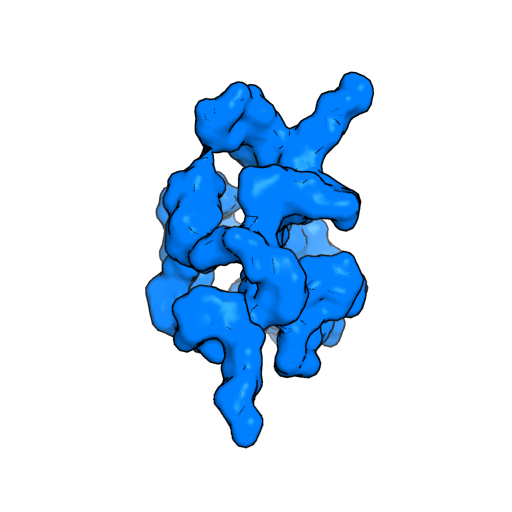A C 1
ATOM 631 O O . ARG A 1 85 ? -1.714 13.823 6.570 1.00 75.94 85 ARG A O 1
ATOM 638 N N . PHE A 1 86 ? -0.170 14.408 5.032 1.00 80.88 86 PHE A N 1
ATOM 639 C CA . PHE A 1 86 ? 0.488 13.122 4.879 1.00 80.88 86 PHE A CA 1
ATOM 640 C C . PHE A 1 86 ? 1.915 13.228 5.398 1.00 80.88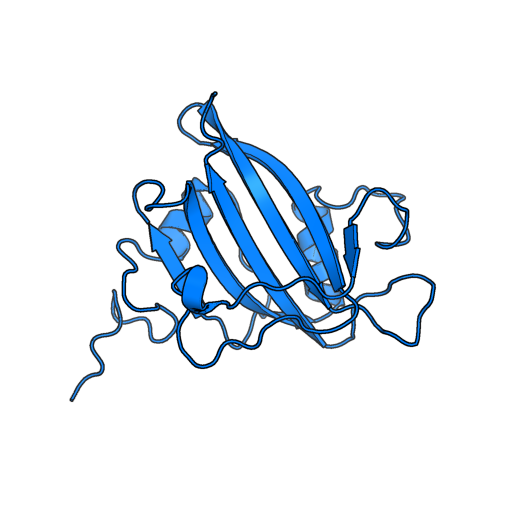 86 PHE A C 1
ATOM 642 O O . PHE A 1 86 ? 2.587 14.243 5.174 1.00 80.88 86 PHE A O 1
ATOM 649 N N . GLU A 1 87 ? 2.386 12.183 6.065 1.00 81.56 87 GLU A N 1
ATOM 650 C CA . GLU A 1 87 ? 3.757 12.151 6.553 1.00 81.56 87 GLU A CA 1
ATOM 651 C C . GLU A 1 87 ? 4.701 11.858 5.387 1.00 81.56 87 GLU A C 1
ATOM 653 O O . GLU A 1 87 ? 4.488 10.925 4.611 1.00 81.56 87 GLU A O 1
ATOM 658 N N . VAL A 1 88 ? 5.739 12.682 5.239 1.00 83.69 88 VAL A N 1
ATOM 659 C CA . VAL A 1 88 ? 6.737 12.533 4.177 1.00 83.69 88 VAL A CA 1
ATOM 660 C C . VAL A 1 88 ? 8.111 12.341 4.796 1.00 83.69 88 VAL A C 1
ATOM 662 O O . VAL A 1 88 ? 8.531 13.114 5.656 1.00 83.69 88 VAL A O 1
ATOM 665 N N . GLY A 1 89 ? 8.833 11.335 4.318 1.00 83.31 89 GLY A N 1
ATOM 666 C CA . GLY A 1 89 ? 10.185 11.027 4.762 1.00 83.31 89 GLY A CA 1
ATOM 667 C C . GLY A 1 89 ? 10.667 9.697 4.204 1.00 83.31 89 GLY A C 1
ATOM 668 O O . GLY A 1 89 ? 10.046 9.130 3.305 1.00 83.31 89 GLY A O 1
ATOM 669 N N . ASP A 1 90 ? 11.767 9.197 4.757 1.00 84.38 90 ASP A N 1
ATOM 670 C CA . ASP A 1 90 ? 12.159 7.805 4.567 1.00 84.38 90 ASP A CA 1
ATOM 671 C C . ASP A 1 90 ? 11.280 6.948 5.488 1.00 84.38 90 ASP A C 1
ATOM 673 O O . ASP A 1 90 ? 11.549 6.812 6.682 1.00 84.38 90 ASP A O 1
ATOM 677 N N . VAL A 1 91 ? 10.176 6.429 4.951 1.00 79.56 91 VAL A N 1
ATOM 678 C CA . VAL A 1 91 ? 9.212 5.634 5.723 1.00 79.56 91 VAL A CA 1
ATOM 679 C C . VAL A 1 91 ? 9.577 4.151 5.627 1.00 79.56 91 VAL A C 1
ATOM 681 O O . VAL A 1 91 ? 9.430 3.510 4.587 1.00 79.56 91 VAL A O 1
ATOM 684 N N . GLY A 1 92 ? 10.086 3.574 6.716 1.00 66.25 92 GLY A N 1
ATOM 685 C CA . GLY A 1 92 ? 10.392 2.146 6.727 1.00 66.25 92 GLY A CA 1
ATOM 686 C C . GLY A 1 92 ? 10.922 1.596 8.046 1.00 66.25 92 GLY A C 1
ATOM 687 O O . GLY A 1 92 ? 11.998 1.970 8.502 1.00 66.25 92 GLY A O 1
ATOM 688 N N . GLY A 1 93 ? 10.195 0.622 8.598 1.00 69.19 93 GLY A N 1
ATOM 689 C CA . GLY A 1 93 ? 10.777 -0.481 9.367 1.00 69.19 93 GLY A CA 1
ATOM 690 C C . GLY A 1 93 ? 11.138 -1.637 8.428 1.00 69.19 93 GLY A C 1
ATOM 691 O O . GLY A 1 93 ? 10.786 -1.614 7.248 1.00 69.19 93 GLY A O 1
ATOM 692 N N . ALA A 1 94 ? 11.839 -2.662 8.912 1.00 78.56 94 ALA A N 1
ATOM 693 C CA . ALA A 1 94 ? 12.139 -3.829 8.085 1.00 78.56 94 ALA A CA 1
ATOM 694 C C . ALA A 1 94 ? 10.843 -4.588 7.729 1.00 78.56 94 ALA A C 1
ATOM 696 O O . ALA A 1 94 ? 10.170 -5.020 8.652 1.00 78.56 94 ALA A O 1
ATOM 697 N N . PRO A 1 95 ? 10.496 -4.834 6.447 1.00 83.19 95 PRO A N 1
ATOM 698 C CA . PRO A 1 95 ? 9.326 -5.629 6.061 1.00 83.19 95 PRO A CA 1
ATOM 699 C C . PRO A 1 95 ? 9.253 -6.991 6.756 1.00 83.19 95 PRO A C 1
ATOM 701 O O . PRO A 1 95 ? 8.168 -7.490 7.036 1.00 83.19 95 PRO A O 1
ATOM 704 N N . SER A 1 96 ? 10.403 -7.559 7.124 1.00 83.31 96 SER A N 1
ATOM 705 C CA . SER A 1 96 ? 10.483 -8.776 7.930 1.00 83.31 96 SER A CA 1
ATOM 706 C C . SER A 1 96 ? 9.847 -8.640 9.319 1.00 83.31 96 SER A C 1
ATOM 708 O O . SER A 1 96 ? 9.351 -9.629 9.843 1.00 83.31 96 SER A O 1
ATOM 710 N N . SER A 1 97 ? 9.820 -7.446 9.926 1.00 85.50 97 SER A N 1
ATOM 711 C CA . SER A 1 97 ? 9.100 -7.211 11.188 1.00 85.50 97 SER A CA 1
ATOM 712 C C . SER A 1 97 ? 7.582 -7.250 11.017 1.00 85.50 97 SER A C 1
ATOM 714 O O . SER A 1 97 ? 6.875 -7.377 12.007 1.00 85.50 97 SER A O 1
ATOM 716 N N . LEU A 1 98 ? 7.091 -7.142 9.779 1.00 87.38 98 LEU A N 1
ATOM 717 C CA . LEU A 1 98 ? 5.691 -7.349 9.417 1.00 87.38 98 LEU A CA 1
ATOM 718 C C . LEU A 1 98 ? 5.419 -8.786 8.951 1.00 87.38 98 LEU A C 1
ATOM 720 O O . LEU A 1 98 ? 4.296 -9.070 8.573 1.00 87.38 98 LEU A O 1
ATOM 724 N N . GLY A 1 99 ? 6.421 -9.676 8.940 1.00 88.19 99 GLY A N 1
ATOM 725 C CA . GLY A 1 99 ? 6.287 -11.047 8.429 1.00 88.19 99 GLY A CA 1
ATOM 726 C C . GLY A 1 99 ? 6.450 -11.185 6.910 1.00 88.19 99 GLY A C 1
ATOM 727 O O . GLY A 1 99 ? 6.218 -12.259 6.360 1.00 88.19 99 GLY A O 1
ATOM 728 N N . LEU A 1 100 ? 6.864 -10.124 6.206 1.00 91.06 100 LEU A N 1
ATOM 729 C CA . LEU A 1 100 ? 7.067 -10.179 4.758 1.00 91.06 100 LEU A CA 1
ATOM 730 C C . LEU A 1 100 ? 8.375 -10.902 4.392 1.00 91.06 100 LEU A C 1
ATOM 732 O O . LEU A 1 100 ? 9.444 -10.663 4.957 1.00 91.06 100 LEU A O 1
ATOM 736 N N . CYS A 1 101 ? 8.270 -11.778 3.401 1.00 88.69 101 CYS A N 1
ATOM 737 C CA . CYS A 1 101 ? 9.301 -12.661 2.871 1.00 88.69 101 CYS A CA 1
ATOM 738 C C . CYS A 1 101 ? 10.042 -12.044 1.675 1.00 88.69 101 CYS A C 1
ATOM 740 O O . CYS A 1 101 ? 9.671 -10.993 1.170 1.00 88.69 101 CYS A O 1
ATOM 742 N N . GLY A 1 102 ? 11.087 -12.720 1.184 1.00 70.62 102 GLY A N 1
ATOM 743 C CA . GLY A 1 102 ? 11.583 -12.497 -0.181 1.00 70.62 102 GLY A CA 1
ATOM 744 C C . GLY A 1 102 ? 12.397 -11.223 -0.425 1.00 70.62 102 GLY A C 1
ATOM 745 O O . GLY A 1 102 ? 12.305 -10.655 -1.507 1.00 70.62 102 GLY A O 1
ATOM 746 N N . ASN A 1 103 ? 13.219 -10.773 0.531 1.00 75.50 103 ASN A N 1
ATOM 747 C CA . ASN A 1 103 ? 14.026 -9.545 0.398 1.00 75.50 103 ASN A CA 1
ATOM 748 C C . ASN A 1 103 ? 13.198 -8.326 -0.048 1.00 75.50 103 ASN A C 1
ATOM 750 O O . ASN A 1 103 ? 13.704 -7.468 -0.776 1.00 75.50 103 ASN A O 1
ATOM 754 N N . VAL A 1 104 ? 11.928 -8.256 0.371 1.00 86.88 104 VAL A N 1
ATOM 755 C CA . VAL A 1 104 ? 11.083 -7.083 0.139 1.00 86.88 104 VAL A CA 1
ATOM 756 C C . VAL A 1 104 ? 11.853 -5.850 0.597 1.00 86.88 104 VAL A C 1
ATOM 758 O O . VAL A 1 104 ? 12.291 -5.750 1.746 1.00 86.88 104 VAL A O 1
ATOM 761 N N . ALA A 1 105 ? 12.066 -4.935 -0.345 1.00 79.62 105 ALA A N 1
ATOM 762 C CA . ALA A 1 105 ? 12.853 -3.747 -0.095 1.00 79.62 105 ALA A CA 1
ATOM 763 C C . ALA A 1 105 ? 12.114 -2.838 0.890 1.00 79.62 105 ALA A C 1
ATOM 765 O O . ALA A 1 105 ? 10.927 -2.553 0.731 1.00 79.62 105 ALA A O 1
ATOM 766 N N . GLN A 1 106 ? 12.846 -2.344 1.886 1.00 83.56 106 GLN A N 1
ATOM 767 C CA . GLN A 1 106 ? 12.389 -1.215 2.685 1.00 83.56 106 GLN A CA 1
ATOM 768 C C . GLN A 1 106 ? 12.188 0.000 1.777 1.00 83.56 106 GLN A C 1
ATOM 770 O O . GLN A 1 106 ? 12.970 0.232 0.848 1.00 83.56 106 GLN A O 1
ATOM 775 N N . ILE A 1 107 ? 11.185 0.820 2.077 1.00 87.12 107 ILE A N 1
ATOM 776 C CA . ILE A 1 107 ? 10.978 2.093 1.387 1.00 87.12 107 ILE A CA 1
ATOM 777 C C . ILE A 1 107 ? 11.922 3.153 2.004 1.00 87.12 107 ILE A C 1
ATOM 779 O O . ILE A 1 107 ? 11.515 4.108 2.647 1.00 87.12 107 ILE A O 1
ATOM 783 N N . GLN A 1 108 ? 13.236 2.976 1.810 1.00 82.94 108 GLN A N 1
ATOM 784 C CA . GLN A 1 108 ? 14.279 3.931 2.231 1.00 82.94 108 GLN A CA 1
ATOM 785 C C . GLN A 1 108 ? 14.524 4.990 1.146 1.00 82.94 108 GLN A C 1
ATOM 787 O O . GLN A 1 108 ? 15.541 4.982 0.450 1.00 82.94 108 GLN A O 1
ATOM 792 N N . ALA A 1 109 ? 13.528 5.832 0.909 1.00 84.44 109 ALA A N 1
ATOM 793 C CA . ALA A 1 109 ? 13.592 6.960 -0.014 1.00 84.44 109 ALA A CA 1
ATOM 794 C C . ALA A 1 109 ? 12.457 7.933 0.319 1.00 84.44 109 ALA A C 1
ATOM 796 O O . ALA A 1 109 ? 11.495 7.496 0.957 1.00 84.44 109 ALA A O 1
ATOM 797 N N . PRO A 1 110 ? 12.474 9.172 -0.221 1.00 86.19 110 PRO A N 1
ATOM 798 C CA . PRO A 1 110 ? 11.343 10.076 -0.093 1.00 86.19 110 PRO A CA 1
ATOM 799 C C . PRO A 1 110 ? 10.048 9.372 -0.487 1.00 86.19 110 PRO A C 1
ATOM 801 O O . PRO A 1 110 ? 9.856 8.956 -1.638 1.00 86.19 110 PRO A O 1
ATOM 804 N N . ALA A 1 111 ? 9.188 9.211 0.502 1.00 89.06 111 ALA A N 1
ATOM 805 C CA . ALA A 1 111 ? 7.949 8.485 0.406 1.00 89.06 111 ALA A CA 1
ATOM 806 C C . ALA A 1 111 ? 6.882 9.194 1.228 1.00 89.06 111 ALA A C 1
ATOM 808 O O . ALA A 1 111 ? 7.187 9.974 2.128 1.00 89.06 111 ALA A O 1
ATOM 809 N N . VAL A 1 112 ? 5.634 8.938 0.864 1.00 89.25 112 VAL A N 1
ATOM 810 C CA . VAL A 1 112 ? 4.464 9.432 1.577 1.00 89.25 112 VAL A CA 1
ATOM 811 C C . VAL A 1 112 ? 3.798 8.271 2.290 1.00 89.25 112 VAL A C 1
ATOM 813 O O . VAL A 1 112 ? 3.557 7.232 1.670 1.00 89.25 112 VAL A O 1
ATOM 816 N N . LEU A 1 113 ? 3.524 8.452 3.575 1.00 88.38 113 LEU A N 1
ATOM 817 C CA . LEU A 1 113 ? 2.685 7.573 4.368 1.00 88.38 113 LEU A CA 1
ATOM 818 C C . LEU A 1 113 ? 1.268 8.151 4.397 1.00 88.38 113 LEU A C 1
ATOM 820 O O . LEU A 1 113 ? 1.063 9.334 4.689 1.00 88.38 113 LEU A O 1
ATOM 824 N N . ILE A 1 114 ? 0.303 7.318 4.022 1.00 88.44 114 ILE A N 1
ATOM 825 C CA . ILE A 1 114 ? -1.105 7.673 4.010 1.00 88.44 114 ILE A CA 1
ATOM 826 C C . ILE A 1 114 ? -1.868 6.754 4.949 1.00 88.44 114 ILE A C 1
ATOM 828 O O . ILE A 1 114 ? -2.106 5.592 4.616 1.00 88.44 114 ILE A O 1
ATOM 832 N N . ASP A 1 115 ? -2.320 7.334 6.052 1.00 88.69 115 ASP A N 1
ATOM 833 C CA . ASP A 1 115 ? -3.100 6.635 7.061 1.00 88.69 115 ASP A CA 1
ATOM 834 C C . ASP A 1 115 ? -4.585 6.880 6.807 1.00 88.69 115 ASP A C 1
ATOM 836 O O . ASP A 1 115 ? -5.047 8.011 6.606 1.00 88.69 115 ASP A O 1
ATOM 840 N N . LYS A 1 116 ? -5.370 5.808 6.819 1.00 87.12 116 LYS A N 1
ATOM 841 C CA . LYS A 1 116 ? -6.817 5.872 6.655 1.00 87.12 116 LYS A CA 1
ATOM 842 C C . LYS A 1 116 ? -7.510 4.983 7.670 1.00 87.12 116 LYS A C 1
ATOM 844 O O . LYS A 1 116 ? -7.346 3.770 7.665 1.00 87.12 116 LYS A O 1
ATOM 849 N N . GLN A 1 117 ? -8.401 5.583 8.448 1.00 89.31 117 GLN A N 1
ATOM 850 C CA . GLN A 1 117 ? -9.288 4.844 9.337 1.00 89.31 117 GLN A CA 1
ATOM 851 C C . GLN A 1 117 ? -10.533 4.344 8.598 1.00 89.31 117 GLN A C 1
ATOM 853 O O . GLN A 1 117 ? -11.093 5.017 7.723 1.00 89.31 117 GLN A O 1
ATOM 858 N N . ARG A 1 118 ? -10.975 3.144 8.957 1.00 86.81 118 ARG A N 1
ATOM 859 C CA . ARG A 1 118 ? -12.164 2.478 8.411 1.00 86.81 118 ARG A CA 1
ATOM 860 C C . ARG A 1 118 ? -12.805 1.600 9.482 1.00 86.81 118 ARG A C 1
ATOM 862 O O . ARG A 1 118 ? -12.192 1.321 10.502 1.00 86.81 118 ARG A O 1
ATOM 869 N N . VAL A 1 119 ? -14.026 1.145 9.221 1.00 85.81 119 VAL A N 1
ATOM 870 C CA . VAL A 1 119 ? -14.737 0.195 10.086 1.00 85.81 119 VAL A CA 1
ATOM 871 C C . VAL A 1 119 ? -14.696 -1.190 9.437 1.00 85.81 119 VAL A C 1
ATOM 873 O O . VAL A 1 119 ? -15.127 -1.339 8.286 1.00 85.81 119 VAL A O 1
ATOM 876 N N . GLY A 1 120 ? -14.168 -2.172 10.165 1.00 80.06 120 GLY A N 1
ATOM 877 C CA . GLY A 1 120 ? -14.133 -3.586 9.8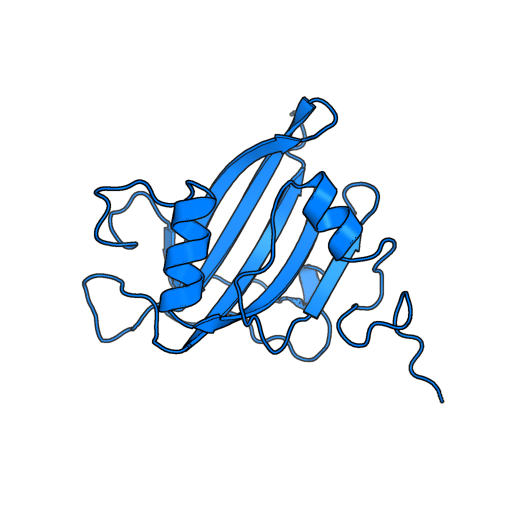06 1.00 80.06 120 GLY A CA 1
ATOM 878 C C . GLY A 1 120 ? -15.527 -4.222 9.768 1.00 80.06 120 GLY A C 1
ATOM 879 O O . GLY A 1 120 ? -16.538 -3.603 10.109 1.00 80.06 120 GLY A O 1
ATOM 880 N N . LEU A 1 121 ? -15.613 -5.481 9.327 1.00 77.81 121 LEU A N 1
ATOM 881 C CA . LEU A 1 121 ? -16.897 -6.199 9.244 1.00 77.81 121 LEU A CA 1
ATOM 882 C C . LEU A 1 121 ? -17.522 -6.490 10.616 1.00 77.81 121 LEU A C 1
ATOM 884 O O . LEU A 1 121 ? -18.740 -6.617 10.721 1.00 77.81 121 LEU A O 1
ATOM 888 N N . ASP A 1 122 ? -16.696 -6.580 11.649 1.00 79.75 122 ASP A N 1
ATOM 889 C CA . ASP A 1 122 ? -17.077 -6.781 13.047 1.00 79.75 122 ASP A CA 1
ATOM 890 C C . ASP A 1 122 ? -17.414 -5.467 13.781 1.00 79.75 122 ASP A C 1
ATOM 892 O O . ASP A 1 122 ? -17.800 -5.484 14.952 1.00 79.75 122 ASP A O 1
ATOM 896 N N . GLY A 1 123 ? -17.298 -4.327 13.093 1.00 82.81 123 GLY A N 1
ATOM 897 C CA . GLY A 1 123 ? -17.532 -3.002 13.654 1.00 82.81 123 GLY A CA 1
ATOM 898 C C . GLY A 1 123 ? -16.334 -2.393 14.388 1.00 82.81 123 GLY A C 1
ATOM 899 O O . GLY A 1 123 ? -16.494 -1.310 14.953 1.00 82.81 123 GLY A O 1
ATOM 900 N N . GLN A 1 124 ? -15.163 -3.041 14.396 1.00 82.69 124 GLN A N 1
ATOM 901 C CA . GLN A 1 124 ? -13.939 -2.457 14.952 1.00 82.69 124 GLN A CA 1
ATOM 902 C C . GLN A 1 124 ? -13.322 -1.442 13.990 1.00 82.69 124 GLN A C 1
ATOM 904 O O . GLN A 1 124 ? -13.509 -1.515 12.776 1.00 82.69 124 GLN A O 1
ATOM 909 N N . GLU A 1 125 ? -12.599 -0.466 14.533 1.00 86.75 125 GLU A N 1
ATOM 910 C CA . GLU A 1 125 ? -11.820 0.456 13.710 1.00 86.75 125 GLU A CA 1
ATOM 911 C C . GLU A 1 125 ? -10.524 -0.221 13.257 1.00 86.75 125 GLU A C 1
ATOM 913 O O . GLU A 1 125 ? -9.822 -0.846 14.049 1.00 86.75 125 GLU A O 1
ATOM 918 N N . GLU A 1 126 ? -10.199 -0.076 11.977 1.00 87.88 126 GLU A N 1
ATOM 919 C CA . GLU A 1 126 ? -8.944 -0.536 11.389 1.00 87.88 126 GLU A CA 1
ATOM 920 C C . GLU A 1 126 ? -8.199 0.677 10.825 1.00 87.88 126 GLU A C 1
ATOM 922 O O . GLU A 1 126 ? -8.800 1.573 10.217 1.00 87.88 126 GLU A O 1
ATOM 927 N N . ILE A 1 127 ? -6.884 0.686 11.008 1.00 90.75 127 ILE A N 1
ATOM 928 C CA . ILE A 1 127 ? -5.961 1.638 10.400 1.00 90.75 127 ILE A CA 1
ATOM 929 C C . ILE A 1 127 ? -5.394 0.988 9.139 1.00 90.75 127 ILE A C 1
ATOM 931 O O . ILE A 1 127 ? -4.866 -0.121 9.187 1.00 90.75 127 ILE A O 1
ATOM 935 N N . VAL A 1 128 ? -5.536 1.670 8.006 1.00 91.00 128 VAL A N 1
ATOM 936 C CA . VAL A 1 128 ? -4.917 1.305 6.731 1.00 91.00 128 VAL A CA 1
ATOM 937 C C . VAL A 1 128 ? -3.786 2.278 6.457 1.00 91.00 128 VAL A C 1
ATOM 939 O O . VAL A 1 128 ? -4.053 3.432 6.127 1.00 91.00 128 VAL A O 1
ATOM 942 N N . ASP A 1 129 ? -2.561 1.781 6.522 1.00 91.12 129 ASP A N 1
ATOM 943 C CA . ASP A 1 129 ? -1.353 2.549 6.247 1.00 91.12 129 ASP A CA 1
ATOM 944 C C . ASP A 1 129 ? -0.833 2.195 4.861 1.00 91.12 129 ASP A C 1
ATOM 946 O O . ASP A 1 129 ? -0.714 1.020 4.498 1.00 91.12 129 ASP A O 1
ATOM 950 N N . ILE A 1 130 ? -0.529 3.212 4.058 1.00 92.12 130 ILE A N 1
ATOM 951 C CA . ILE A 1 130 ? 0.017 3.031 2.714 1.00 92.12 130 ILE A CA 1
ATOM 952 C C . ILE A 1 130 ? 1.252 3.905 2.554 1.00 92.12 130 ILE A C 1
ATOM 954 O O . ILE A 1 130 ? 1.151 5.123 2.426 1.00 92.12 130 ILE A O 1
ATOM 958 N N . ALA A 1 131 ? 2.416 3.268 2.486 1.00 92.62 131 ALA A N 1
ATOM 959 C CA . ALA A 1 131 ? 3.678 3.915 2.156 1.00 92.62 131 ALA A CA 1
ATOM 960 C C . ALA A 1 131 ? 3.961 3.826 0.649 1.00 92.62 131 ALA A C 1
ATOM 962 O O . ALA A 1 131 ? 3.926 2.738 0.069 1.00 92.62 131 ALA A O 1
ATOM 963 N N . LEU A 1 132 ? 4.263 4.961 0.010 1.00 91.31 132 LEU A N 1
ATOM 964 C CA . LEU A 1 132 ? 4.466 5.078 -1.443 1.00 91.31 132 LEU A CA 1
ATOM 965 C C . LEU A 1 132 ? 5.716 5.894 -1.766 1.00 91.31 132 LEU A C 1
ATOM 967 O O . LEU A 1 132 ? 5.846 7.027 -1.310 1.00 91.31 132 LEU A O 1
ATOM 971 N N . GLN A 1 133 ? 6.593 5.390 -2.640 1.00 91.69 133 GLN A N 1
ATOM 972 C CA . GLN A 1 133 ? 7.752 6.165 -3.103 1.00 91.69 133 GLN A CA 1
ATOM 973 C C . GLN A 1 133 ? 7.347 7.328 -4.020 1.00 91.69 133 GLN A C 1
ATOM 975 O O . GLN A 1 133 ? 6.653 7.140 -5.031 1.00 91.69 133 GLN A O 1
ATOM 980 N N . LEU A 1 134 ? 7.874 8.514 -3.714 1.00 89.19 134 LEU A N 1
ATOM 981 C CA . LEU A 1 134 ? 7.702 9.736 -4.494 1.00 89.19 134 LEU A CA 1
ATOM 982 C C . LEU A 1 134 ? 8.896 9.998 -5.416 1.00 89.19 134 LEU A C 1
ATOM 984 O O . LEU A 1 134 ? 9.996 9.455 -5.245 1.00 89.19 134 LEU A O 1
ATOM 988 N N . ASN A 1 135 ? 8.674 10.819 -6.440 1.00 86.75 135 ASN A N 1
ATOM 989 C CA . ASN A 1 135 ? 9.729 11.313 -7.309 1.00 86.75 135 ASN A CA 1
ATOM 990 C C . ASN A 1 135 ? 10.565 12.371 -6.560 1.00 86.75 135 ASN A C 1
ATOM 992 O O . ASN A 1 135 ? 10.053 13.452 -6.285 1.00 86.75 135 ASN A O 1
ATOM 996 N N . PRO A 1 136 ? 11.851 12.108 -6.257 1.00 79.81 136 PRO A N 1
ATOM 997 C CA . PRO A 1 136 ? 12.671 13.025 -5.466 1.00 79.81 136 PRO A CA 1
ATOM 998 C C . PRO A 1 136 ? 12.995 14.332 -6.204 1.00 79.81 136 PRO A C 1
ATOM 1000 O O . PRO A 1 136 ? 13.362 15.314 -5.570 1.00 79.81 136 PRO A O 1
ATOM 1003 N N . ALA A 1 137 ? 12.876 14.352 -7.536 1.00 80.00 137 ALA A N 1
ATOM 1004 C CA . ALA A 1 137 ? 13.086 15.554 -8.340 1.00 80.00 137 ALA A CA 1
ATOM 1005 C C . ALA A 1 137 ? 11.855 16.473 -8.374 1.00 80.00 137 ALA A C 1
ATOM 1007 O O . ALA A 1 137 ? 11.936 17.579 -8.907 1.00 80.00 137 ALA A O 1
ATOM 1008 N N . ASP A 1 138 ? 10.717 16.016 -7.847 1.00 75.19 138 ASP A N 1
ATOM 1009 C CA . ASP A 1 138 ? 9.465 16.750 -7.899 1.00 75.19 138 ASP A CA 1
ATOM 1010 C C . ASP A 1 138 ? 9.048 17.242 -6.515 1.00 75.19 138 ASP A C 1
ATOM 1012 O O . ASP A 1 138 ? 8.526 16.498 -5.682 1.00 75.19 138 ASP A O 1
ATOM 1016 N N . MET A 1 139 ? 9.215 18.548 -6.308 1.00 66.62 139 MET A N 1
ATOM 1017 C CA . MET A 1 139 ? 8.748 19.231 -5.106 1.00 66.62 139 MET A CA 1
ATOM 1018 C C . MET A 1 139 ? 7.228 19.155 -4.938 1.00 66.62 139 MET A C 1
ATOM 1020 O O . MET A 1 139 ? 6.769 19.408 -3.834 1.00 66.62 139 MET A O 1
ATOM 1024 N N . ALA A 1 140 ? 6.451 18.821 -5.979 1.00 67.00 140 ALA A N 1
ATOM 1025 C CA . ALA A 1 140 ? 5.003 18.617 -5.904 1.00 67.00 140 ALA A CA 1
ATOM 1026 C C . ALA A 1 140 ? 4.603 17.234 -5.354 1.00 67.00 140 ALA A C 1
ATOM 1028 O O . ALA A 1 140 ? 3.417 16.977 -5.160 1.00 67.00 140 ALA A O 1
ATOM 1029 N N . GLY A 1 141 ? 5.561 16.341 -5.082 1.00 76.00 141 GLY A N 1
ATOM 1030 C CA . GLY A 1 141 ? 5.278 15.038 -4.481 1.00 76.00 141 GLY A CA 1
ATOM 1031 C C . GLY A 1 141 ? 4.509 14.092 -5.403 1.00 76.00 141 GLY A C 1
ATOM 1032 O O . GLY A 1 141 ? 3.595 13.397 -4.956 1.00 76.00 141 GLY A O 1
ATOM 1033 N N . SER A 1 142 ? 4.847 14.062 -6.697 1.00 85.06 142 SER A N 1
ATOM 1034 C CA . SER A 1 142 ? 4.282 13.069 -7.614 1.00 85.06 142 SER A CA 1
ATOM 1035 C C . SER A 1 142 ? 4.799 11.657 -7.329 1.00 85.06 142 SER A C 1
ATOM 1037 O O . SER A 1 142 ? 5.951 11.439 -6.946 1.00 85.06 142 SER A O 1
ATOM 1039 N N . ILE A 1 143 ? 3.935 10.665 -7.558 1.00 88.44 143 ILE A N 1
ATOM 1040 C CA . ILE A 1 143 ? 4.302 9.246 -7.505 1.00 88.44 143 ILE A CA 1
ATOM 1041 C C . ILE A 1 143 ? 5.263 8.942 -8.662 1.00 88.44 143 ILE A C 1
ATOM 1043 O O . ILE A 1 143 ? 5.011 9.339 -9.804 1.00 88.44 143 ILE A O 1
ATOM 1047 N N . ARG A 1 144 ? 6.341 8.194 -8.391 1.00 89.88 144 ARG A N 1
ATOM 1048 C CA . ARG A 1 144 ? 7.259 7.713 -9.439 1.00 89.88 144 ARG A CA 1
ATOM 1049 C C . ARG A 1 144 ? 6.503 6.929 -10.522 1.00 89.88 144 ARG A C 1
ATOM 1051 O O . ARG A 1 144 ? 5.566 6.212 -10.177 1.00 89.88 144 ARG A O 1
ATOM 1058 N N . PRO A 1 145 ? 6.942 6.957 -11.800 1.00 90.62 145 PRO A N 1
ATOM 1059 C CA . PRO A 1 145 ? 6.315 6.171 -12.869 1.00 90.62 145 PRO A CA 1
ATOM 1060 C C . PRO A 1 145 ? 6.114 4.697 -12.502 1.00 90.62 145 PRO A C 1
ATOM 1062 O O . PRO A 1 145 ? 5.068 4.120 -12.794 1.00 90.62 145 PRO A O 1
ATOM 1065 N N . THR A 1 146 ? 7.086 4.128 -11.785 1.00 92.19 146 THR A N 1
ATOM 1066 C CA . THR A 1 146 ? 6.940 2.868 -11.061 1.00 92.19 146 THR A CA 1
ATOM 1067 C C . THR A 1 146 ? 7.360 3.069 -9.615 1.00 92.19 146 THR A C 1
ATOM 1069 O O . THR A 1 146 ? 8.423 3.636 -9.353 1.00 92.19 146 THR A O 1
ATOM 1072 N N . THR A 1 147 ? 6.529 2.614 -8.686 1.00 91.69 147 THR A N 1
ATOM 1073 C CA . THR A 1 147 ? 6.690 2.853 -7.253 1.00 91.69 147 THR A CA 1
ATOM 1074 C C . THR A 1 147 ? 6.609 1.547 -6.471 1.00 91.69 147 THR A C 1
ATOM 1076 O O . THR A 1 147 ? 5.862 0.638 -6.845 1.00 91.69 147 THR A O 1
ATOM 1079 N N . SER A 1 148 ? 7.412 1.452 -5.412 1.00 93.38 148 SER A N 1
ATOM 1080 C CA . SER A 1 148 ? 7.283 0.395 -4.408 1.00 93.38 148 SER A CA 1
ATOM 1081 C C . SER A 1 148 ? 6.268 0.844 -3.368 1.00 93.38 148 SER A C 1
ATOM 1083 O O . SER A 1 148 ? 6.293 2.005 -2.945 1.00 93.38 148 SER A O 1
ATOM 1085 N N . VAL A 1 149 ? 5.385 -0.070 -2.986 1.00 93.44 149 VAL A N 1
ATOM 1086 C CA . VAL A 1 149 ? 4.267 0.190 -2.084 1.00 93.44 149 VAL A CA 1
ATOM 1087 C C . VAL A 1 149 ? 4.283 -0.822 -0.955 1.00 93.44 149 VAL A C 1
ATOM 1089 O O . VAL A 1 149 ? 4.481 -2.013 -1.197 1.00 93.44 149 VAL A O 1
ATOM 1092 N N . LEU A 1 150 ? 4.037 -0.340 0.258 1.00 94.38 150 LEU A N 1
ATOM 1093 C CA . LEU A 1 150 ? 3.712 -1.167 1.411 1.00 94.38 150 LEU A CA 1
ATOM 1094 C C . LEU A 1 150 ? 2.325 -0.758 1.904 1.00 94.38 150 LEU A C 1
ATOM 1096 O O . LEU A 1 150 ? 2.112 0.407 2.231 1.00 94.38 150 LEU A O 1
ATOM 1100 N N . LEU A 1 151 ? 1.398 -1.712 1.911 1.00 94.00 151 LEU A N 1
ATOM 1101 C CA . LEU A 1 151 ? 0.054 -1.572 2.458 1.00 94.00 151 LEU A CA 1
ATOM 1102 C C . LEU A 1 151 ? -0.045 -2.419 3.721 1.00 94.00 151 LEU A C 1
ATOM 1104 O O . LEU A 1 151 ? 0.211 -3.622 3.663 1.00 94.00 151 LEU A O 1
ATOM 1108 N N . THR A 1 152 ? -0.474 -1.811 4.818 1.00 93.06 152 THR A N 1
ATOM 1109 C CA . THR A 1 152 ? -0.690 -2.491 6.096 1.00 93.06 152 THR A CA 1
ATOM 1110 C C . THR A 1 152 ? -2.104 -2.207 6.584 1.00 93.06 152 THR A C 1
ATOM 1112 O O . THR A 1 152 ? -2.575 -1.078 6.491 1.00 93.06 152 THR A O 1
ATOM 1115 N N . VAL A 1 153 ? -2.788 -3.227 7.096 1.00 92.31 153 VAL A N 1
ATOM 1116 C CA . VAL A 1 153 ? -4.037 -3.073 7.844 1.00 92.31 153 VAL A CA 1
ATOM 1117 C C . VAL A 1 153 ? -3.801 -3.551 9.264 1.00 92.31 153 VAL A C 1
ATOM 1119 O O . VAL A 1 153 ? -3.426 -4.707 9.479 1.00 92.31 153 VAL A O 1
ATOM 1122 N N . THR A 1 154 ? -4.044 -2.661 10.215 1.00 90.62 154 THR A N 1
ATOM 1123 C CA . THR A 1 154 ? -3.872 -2.901 11.645 1.00 90.62 154 THR A CA 1
ATOM 1124 C C . THR A 1 154 ? -5.218 -2.712 12.334 1.00 90.62 154 THR A C 1
ATOM 1126 O O . THR A 1 154 ? -5.893 -1.709 12.107 1.00 90.62 154 THR A O 1
ATOM 1129 N N . GLU A 1 155 ? -5.632 -3.655 13.176 1.00 84.50 155 GLU A N 1
ATOM 1130 C CA . GLU A 1 155 ? -6.787 -3.448 14.052 1.00 84.50 155 GLU A CA 1
ATOM 1131 C C . GLU A 1 155 ? -6.414 -2.414 15.123 1.00 84.50 155 GLU A C 1
ATOM 1133 O O . GLU A 1 155 ? -5.410 -2.562 15.827 1.00 84.50 155 GLU A O 1
ATOM 1138 N N . SER A 1 156 ? -7.209 -1.352 15.259 1.00 69.00 156 SER A N 1
ATOM 1139 C CA . SER A 1 156 ? -7.029 -0.402 16.353 1.00 69.00 156 SER A CA 1
ATOM 1140 C C . SER A 1 156 ? -7.398 -1.103 17.653 1.00 69.00 156 SER A C 1
ATOM 1142 O O . SER A 1 156 ? -8.575 -1.334 17.936 1.00 69.00 156 SER A O 1
ATOM 1144 N N . SER A 1 157 ? -6.409 -1.426 18.485 1.00 56.44 157 SER A N 1
ATOM 1145 C CA . SER A 1 157 ? -6.694 -1.846 19.853 1.00 56.44 157 SER A CA 1
ATOM 1146 C C . SER A 1 157 ? -7.395 -0.689 20.565 1.00 56.44 157 SER A C 1
ATOM 1148 O O . SER A 1 157 ? -6.777 0.357 20.775 1.00 56.44 157 SER A O 1
ATOM 1150 N N . ARG A 1 158 ? -8.673 -0.852 20.933 1.00 44.47 158 ARG A N 1
ATOM 1151 C CA . ARG A 1 158 ? -9.327 0.066 21.875 1.00 44.47 158 ARG A CA 1
ATOM 1152 C C . ARG A 1 158 ? -8.506 0.077 23.165 1.00 44.47 158 ARG A C 1
ATOM 1154 O O . ARG A 1 158 ? -8.439 -0.946 23.847 1.00 44.47 158 ARG A O 1
ATOM 1161 N N . SER A 1 159 ? -7.862 1.204 23.451 1.00 39.84 159 SER A N 1
ATOM 1162 C CA . SER A 1 159 ? -7.323 1.523 24.773 1.00 39.84 159 SER A CA 1
ATOM 1163 C C . SER A 1 159 ? -8.426 1.949 25.735 1.00 39.84 159 SER A C 1
ATOM 1165 O O . SER A 1 159 ? -9.472 2.466 25.274 1.00 39.84 159 SER A O 1
#